Protein AF-A0A958D235-F1 (afdb_monomer_lite)

Foldseek 3Di:
DDDPDVDDDDLVRLVVLLLVLLVDDPPCNVVSCVVVVHDPVSSLQSNQCVVVVNSNVSDRDPDDRPPDNVVSVVSNVVVVVVVVVVVVVVVVVVVVVVVVVVVVVVVVVVVVVVVVVVVVVVVVVVVVVVVVVVPDD

Structure (mmCIF, N/CA/C/O backbone):
data_AF-A0A958D235-F1
#
_entry.id   AF-A0A958D235-F1
#
loop_
_atom_site.group_PDB
_atom_site.id
_atom_site.type_symbol
_atom_site.label_atom_id
_atom_site.label_alt_id
_atom_site.label_comp_id
_atom_site.label_asym_id
_atom_site.label_entity_id
_atom_site.label_seq_id
_atom_site.pdbx_PDB_ins_code
_atom_site.Cartn_x
_atom_site.Cartn_y
_atom_site.Cartn_z
_atom_site.occupancy
_atom_site.B_iso_or_equiv
_atom_site.auth_seq_id
_atom_site.auth_comp_id
_atom_site.auth_asym_id
_atom_site.auth_atom_id
_atom_site.pdbx_PDB_model_num
ATOM 1 N N . MET A 1 1 ? -7.785 22.695 -20.948 1.00 32.69 1 MET A N 1
ATOM 2 C CA . MET A 1 1 ? -6.591 21.843 -20.737 1.00 32.69 1 MET A CA 1
ATOM 3 C C . MET A 1 1 ? -6.428 20.947 -21.953 1.00 32.69 1 MET A C 1
ATOM 5 O O . MET A 1 1 ? -7.440 20.631 -22.562 1.00 32.69 1 MET A O 1
ATOM 9 N N . ILE A 1 2 ? -5.196 20.604 -22.337 1.00 39.84 2 ILE A N 1
ATOM 10 C CA . ILE A 1 2 ? -4.908 19.772 -23.518 1.00 39.84 2 ILE A CA 1
ATOM 11 C C . ILE A 1 2 ? -4.132 18.540 -23.048 1.00 39.84 2 ILE A C 1
ATOM 13 O O . ILE A 1 2 ? -2.978 18.654 -22.640 1.00 39.84 2 ILE A O 1
ATOM 17 N N . GLU A 1 3 ? -4.762 17.369 -23.095 1.00 44.09 3 GLU A N 1
ATOM 18 C CA . GLU A 1 3 ? -4.112 16.095 -22.776 1.00 44.09 3 GLU A CA 1
ATOM 19 C C . GLU A 1 3 ? -3.354 15.563 -23.997 1.00 44.09 3 GLU A C 1
ATOM 21 O O . GLU A 1 3 ? -3.929 14.915 -24.872 1.00 44.09 3 GLU A O 1
ATOM 26 N N . MET A 1 4 ? -2.045 15.817 -24.075 1.00 35.66 4 MET A N 1
ATOM 27 C CA . MET A 1 4 ? -1.238 15.447 -25.247 1.00 35.66 4 MET A CA 1
ATOM 28 C C . MET A 1 4 ? -0.565 14.068 -25.122 1.00 35.66 4 MET A C 1
ATOM 30 O O . MET A 1 4 ? 0.655 13.938 -25.089 1.00 35.66 4 MET A O 1
ATOM 34 N N . THR A 1 5 ? -1.422 13.053 -24.981 1.00 55.66 5 THR A N 1
ATOM 35 C CA . THR A 1 5 ? -1.422 11.704 -25.691 1.00 55.66 5 THR A CA 1
ATOM 36 C C . THR A 1 5 ? 0.106 11.259 -25.889 1.00 55.66 5 THR A C 1
ATOM 38 O O . THR A 1 5 ? 0.693 11.212 -26.970 1.00 55.66 5 THR A O 1
ATOM 41 N N . VAL A 1 6 ? 0.705 10.728 -24.815 1.00 51.31 6 VAL A N 1
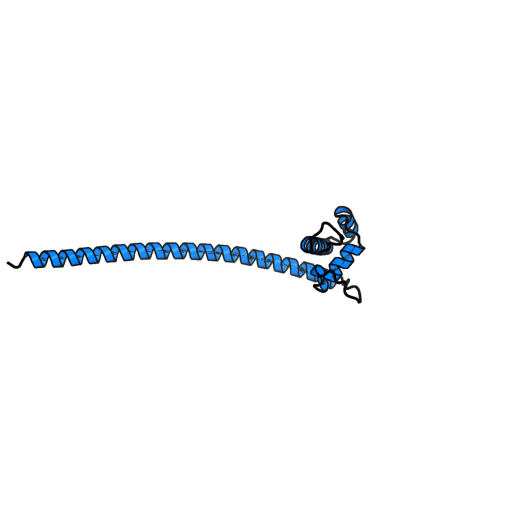ATOM 42 C CA . VAL A 1 6 ? 1.287 9.368 -24.872 1.00 51.31 6 VAL A CA 1
ATOM 43 C C . VAL A 1 6 ? 0.247 8.479 -24.192 1.00 51.31 6 VAL A C 1
ATOM 45 O O . VAL A 1 6 ? 0.323 8.207 -22.997 1.00 51.31 6 VAL A O 1
ATOM 48 N N . HIS A 1 7 ? -0.854 8.274 -24.915 1.00 56.50 7 HIS A N 1
ATOM 49 C CA . HIS A 1 7 ? -2.202 8.294 -24.341 1.00 56.50 7 HIS A CA 1
ATOM 50 C C . HIS A 1 7 ? -2.621 6.985 -23.647 1.00 56.50 7 HIS A C 1
ATOM 52 O O . HIS A 1 7 ? -1.928 5.972 -23.693 1.00 56.50 7 HIS A O 1
ATOM 58 N N . GLY A 1 8 ? -3.788 7.021 -23.000 1.00 66.81 8 GLY A N 1
ATOM 59 C CA . GLY A 1 8 ? -4.456 5.858 -22.412 1.00 66.81 8 GLY A CA 1
ATOM 60 C C . GLY A 1 8 ? -4.001 5.509 -20.996 1.00 66.81 8 GLY A C 1
ATOM 61 O O . GLY A 1 8 ? -4.851 5.284 -20.143 1.00 66.81 8 GLY A O 1
ATOM 62 N N . LEU A 1 9 ? -2.691 5.498 -20.723 1.00 78.69 9 LEU A N 1
ATOM 63 C CA . LEU A 1 9 ? -2.171 5.062 -19.420 1.00 78.69 9 LEU A CA 1
ATOM 64 C C . LEU A 1 9 ? -2.024 6.210 -18.411 1.00 78.69 9 LEU A C 1
ATOM 66 O O . LEU A 1 9 ? -1.312 7.188 -18.679 1.00 78.69 9 LEU A O 1
ATOM 70 N N . THR A 1 10 ? -2.632 6.050 -17.232 1.00 89.75 10 THR A N 1
ATOM 71 C CA . THR A 1 10 ? -2.493 6.947 -16.067 1.00 89.75 10 THR A CA 1
ATOM 72 C C . THR A 1 10 ? -1.072 6.924 -15.494 1.00 89.75 10 THR A C 1
ATOM 74 O O . THR A 1 10 ? -0.235 6.102 -15.883 1.00 89.75 10 THR A O 1
ATOM 77 N N . VAL A 1 11 ? -0.768 7.821 -14.553 1.00 88.50 11 VAL A N 1
ATOM 78 C CA . VAL A 1 11 ? 0.546 7.8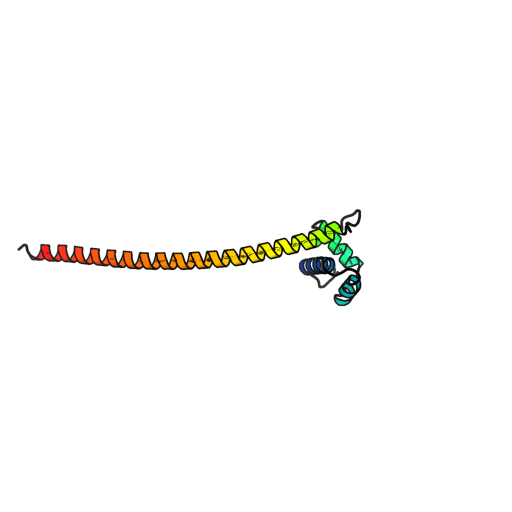40 -13.890 1.00 88.50 11 VAL A CA 1
ATOM 79 C C . VAL A 1 11 ? 0.754 6.568 -13.057 1.00 88.50 11 VAL A C 1
ATOM 81 O O . VAL A 1 11 ? 1.839 5.984 -13.070 1.00 88.50 11 VAL A O 1
ATOM 84 N N . GLU A 1 12 ? -0.311 6.060 -12.441 1.00 88.69 12 GLU A N 1
ATOM 85 C CA . GLU A 1 12 ? -0.358 4.825 -11.651 1.00 88.69 12 GLU A CA 1
ATOM 86 C C . GLU A 1 12 ? -0.050 3.611 -12.524 1.00 88.69 12 GLU A C 1
ATOM 88 O O . GLU A 1 12 ? 0.792 2.795 -12.159 1.00 88.69 12 GLU A O 1
ATOM 93 N N . GLN A 1 13 ? -0.649 3.530 -13.714 1.00 91.19 13 GLN A N 1
ATOM 94 C CA . GLN A 1 13 ? -0.392 2.445 -14.662 1.00 91.19 13 GLN A CA 1
ATOM 95 C C . GLN A 1 13 ? 1.044 2.496 -15.208 1.00 91.19 13 GLN A C 1
ATOM 97 O O . GLN A 1 13 ? 1.694 1.461 -15.346 1.00 91.19 13 GLN A O 1
ATOM 102 N N . ARG A 1 14 ? 1.605 3.690 -15.452 1.00 92.56 14 ARG A N 1
ATOM 103 C CA . ARG A 1 14 ? 3.030 3.843 -15.818 1.00 92.56 14 ARG A CA 1
ATOM 104 C C . ARG A 1 14 ? 3.951 3.408 -14.675 1.00 92.56 14 ARG A C 1
ATOM 106 O O . ARG A 1 14 ? 4.932 2.707 -14.918 1.00 92.56 14 ARG A O 1
ATOM 113 N N . ARG A 1 15 ? 3.630 3.794 -13.435 1.00 91.69 15 ARG A N 1
ATOM 114 C CA . ARG A 1 15 ? 4.344 3.407 -12.205 1.00 91.69 15 ARG A CA 1
ATOM 115 C C . ARG A 1 15 ? 4.331 1.891 -12.026 1.00 91.69 15 ARG A C 1
ATOM 117 O O . ARG A 1 15 ? 5.388 1.297 -11.825 1.00 91.69 15 ARG A O 1
ATOM 124 N N . GLU A 1 16 ? 3.166 1.268 -12.153 1.00 92.81 16 GLU A N 1
ATOM 125 C CA . GLU A 1 16 ? 2.996 -0.182 -12.094 1.00 92.81 16 GLU A CA 1
ATOM 126 C C . GLU A 1 16 ? 3.799 -0.890 -13.188 1.00 92.81 16 GLU A C 1
ATOM 128 O O . GLU A 1 16 ? 4.596 -1.777 -12.875 1.00 92.81 16 GLU A O 1
ATOM 133 N N . HIS A 1 17 ? 3.693 -0.445 -14.445 1.00 94.88 17 HIS A N 1
ATOM 134 C CA . HIS A 1 17 ? 4.451 -1.036 -15.545 1.00 94.88 17 HIS A CA 1
ATOM 135 C C . HIS A 1 17 ? 5.968 -0.914 -15.372 1.00 94.88 17 HIS A C 1
ATOM 137 O O . HIS A 1 17 ? 6.681 -1.843 -15.757 1.00 94.88 17 HIS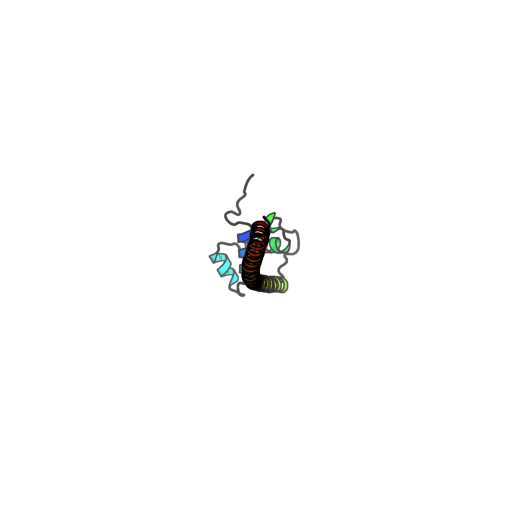 A O 1
ATOM 143 N N . VAL A 1 18 ? 6.475 0.182 -14.790 1.00 92.69 18 VAL A N 1
ATOM 144 C CA . VAL A 1 18 ? 7.895 0.315 -14.420 1.00 92.69 18 VAL A CA 1
ATOM 145 C C . VAL A 1 18 ? 8.270 -0.688 -13.336 1.00 92.69 18 VAL A C 1
ATOM 147 O O . VAL A 1 18 ? 9.261 -1.395 -13.500 1.00 92.69 18 VAL A O 1
ATOM 150 N N . LEU A 1 19 ? 7.502 -0.778 -12.249 1.00 91.44 19 LEU A N 1
ATOM 151 C CA . LEU A 1 19 ? 7.812 -1.678 -11.134 1.00 91.44 19 LEU A CA 1
ATOM 152 C C . LEU A 1 19 ? 7.779 -3.148 -11.578 1.00 91.44 19 LEU A C 1
ATOM 154 O O . LEU A 1 19 ? 8.741 -3.874 -11.340 1.00 91.44 19 LEU A O 1
ATOM 158 N N . ALA A 1 20 ? 6.752 -3.562 -12.324 1.00 92.44 20 ALA A N 1
ATOM 159 C CA . ALA A 1 20 ? 6.695 -4.887 -12.937 1.00 92.44 20 ALA A CA 1
ATOM 160 C C . ALA A 1 20 ? 7.881 -5.126 -13.892 1.00 92.44 20 ALA A C 1
ATOM 162 O O . ALA A 1 20 ? 8.548 -6.154 -13.794 1.00 92.44 20 ALA A O 1
ATOM 163 N N . TYR A 1 21 ? 8.238 -4.153 -14.741 1.00 93.00 21 TYR A N 1
ATOM 164 C CA . TYR A 1 21 ? 9.416 -4.244 -15.614 1.00 93.00 21 TYR A CA 1
ATOM 165 C C . TYR A 1 21 ? 10.738 -4.408 -14.846 1.00 93.00 21 TYR A C 1
ATOM 167 O O . TYR A 1 21 ? 11.651 -5.059 -15.359 1.00 93.00 21 TYR A O 1
ATOM 175 N N . LEU A 1 22 ? 10.875 -3.861 -13.631 1.00 90.19 22 LEU A N 1
ATOM 176 C CA . LEU A 1 22 ? 12.039 -4.118 -12.773 1.00 90.19 22 LEU A CA 1
ATOM 177 C C . LEU A 1 22 ? 12.073 -5.578 -12.299 1.00 90.19 22 LEU A C 1
ATOM 179 O O . LEU A 1 22 ? 13.137 -6.195 -12.360 1.00 90.19 22 LEU A O 1
ATOM 183 N N . GLU A 1 23 ? 10.919 -6.133 -11.925 1.00 90.06 23 GLU A N 1
ATOM 184 C CA . GLU A 1 23 ? 10.757 -7.505 -11.420 1.00 90.06 23 GLU A CA 1
ATOM 185 C C . GLU A 1 23 ? 10.887 -8.601 -12.495 1.00 90.06 23 GLU A C 1
ATOM 187 O O . GLU A 1 23 ? 11.269 -9.724 -12.166 1.00 90.06 23 GLU A O 1
ATOM 192 N N . VAL A 1 24 ? 10.644 -8.293 -13.777 1.00 91.38 24 VAL A N 1
ATOM 193 C CA . VAL A 1 24 ? 10.821 -9.252 -14.889 1.00 91.38 24 VAL A CA 1
ATOM 194 C C . VAL A 1 24 ? 12.264 -9.805 -14.929 1.00 91.38 24 VAL A C 1
ATOM 196 O O . VAL A 1 24 ? 13.214 -9.009 -14.891 1.00 91.38 24 VAL A O 1
ATOM 199 N N . PRO A 1 25 ? 12.462 -11.135 -15.072 1.00 89.06 25 PRO A N 1
ATOM 200 C CA . PRO A 1 25 ? 13.784 -11.759 -15.171 1.00 89.06 25 PRO A CA 1
ATOM 201 C C . PRO A 1 25 ? 14.677 -11.212 -16.293 1.00 89.06 25 PRO A C 1
ATOM 203 O O . PRO A 1 25 ? 14.214 -10.636 -17.283 1.00 89.06 25 PRO A O 1
ATOM 206 N N . TYR A 1 26 ? 15.987 -11.440 -16.168 1.00 83.81 26 TYR A N 1
ATOM 207 C CA . TYR A 1 26 ? 16.944 -11.143 -17.237 1.00 83.81 26 TYR A CA 1
ATOM 208 C C . TYR A 1 26 ? 16.580 -11.896 -18.535 1.00 83.81 26 TYR A C 1
ATOM 210 O O . TYR A 1 26 ? 15.970 -12.963 -18.498 1.00 83.81 26 TYR A O 1
ATOM 218 N N . GLY A 1 27 ? 16.874 -11.300 -19.694 1.00 89.50 27 GLY A N 1
ATOM 219 C CA . GLY A 1 27 ? 16.443 -11.788 -21.015 1.00 89.50 27 GLY A CA 1
ATOM 220 C C . GLY A 1 27 ? 14.952 -11.569 -21.331 1.00 89.50 27 GLY A C 1
ATOM 221 O O . GLY A 1 27 ? 14.617 -11.109 -22.418 1.00 89.50 27 GLY A O 1
ATOM 222 N N . SER A 1 28 ? 14.050 -11.787 -20.370 1.00 93.38 28 SER A N 1
ATOM 223 C CA . SER A 1 28 ? 12.587 -11.766 -20.587 1.00 93.38 28 SER A CA 1
ATOM 224 C C . SER A 1 28 ? 11.985 -10.368 -20.818 1.00 93.38 28 SER A C 1
ATOM 226 O O . SER A 1 28 ? 10.836 -10.237 -21.243 1.00 93.38 28 SER A O 1
ATOM 228 N N . LYS A 1 29 ? 12.753 -9.300 -20.563 1.00 93.12 29 LYS A N 1
ATOM 229 C CA . LYS A 1 29 ? 12.270 -7.906 -20.571 1.00 93.12 29 LYS A CA 1
ATOM 230 C C . LYS A 1 29 ? 11.756 -7.424 -21.934 1.00 93.12 29 LYS A C 1
ATOM 232 O O . LYS A 1 29 ? 10.820 -6.632 -21.960 1.00 93.12 29 LYS A O 1
ATOM 237 N N . ALA A 1 30 ? 12.293 -7.924 -23.049 1.00 93.19 30 ALA A N 1
ATOM 238 C CA . ALA A 1 30 ? 11.777 -7.597 -24.384 1.00 93.19 30 ALA A CA 1
ATOM 239 C C . ALA A 1 30 ? 10.376 -8.194 -24.636 1.00 93.19 30 ALA A C 1
ATOM 241 O O . ALA A 1 30 ? 9.515 -7.518 -25.196 1.00 93.19 30 ALA A O 1
ATOM 242 N N . GLY A 1 31 ? 10.127 -9.422 -24.163 1.00 95.31 31 GLY A N 1
ATOM 243 C CA . GLY A 1 31 ? 8.825 -10.085 -24.280 1.00 95.31 31 GLY A CA 1
ATOM 244 C C . GLY A 1 31 ? 7.732 -9.359 -23.497 1.00 95.31 31 GLY A C 1
ATOM 245 O O . GLY A 1 31 ? 6.682 -9.062 -24.056 1.00 95.31 31 GLY A O 1
ATOM 246 N N . TYR A 1 32 ? 8.015 -8.977 -22.246 1.00 95.81 32 TYR A N 1
ATOM 247 C CA . TYR A 1 32 ? 7.113 -8.147 -21.432 1.00 95.81 32 TYR A CA 1
ATOM 248 C C . TYR A 1 32 ? 6.748 -6.829 -22.136 1.00 95.81 32 TYR A C 1
ATOM 250 O O . TYR A 1 32 ? 5.576 -6.476 -22.236 1.00 95.81 32 TYR A O 1
ATOM 258 N N . LEU A 1 33 ? 7.746 -6.116 -22.671 1.00 94.25 33 LEU A N 1
ATOM 259 C CA . LEU A 1 33 ? 7.522 -4.852 -23.377 1.00 94.25 33 LEU A CA 1
ATOM 260 C C . LEU A 1 33 ? 6.637 -5.025 -24.619 1.00 94.25 33 LEU A C 1
ATOM 262 O O . LEU A 1 33 ? 5.706 -4.244 -24.812 1.00 94.25 33 LEU A O 1
ATOM 266 N N . SER A 1 34 ? 6.865 -6.077 -25.410 1.00 94.12 34 SER A N 1
ATOM 267 C CA . SER A 1 34 ? 6.021 -6.403 -26.565 1.00 94.12 34 SER A CA 1
ATOM 268 C C . SER A 1 34 ? 4.596 -6.800 -26.161 1.00 94.12 34 SER A C 1
ATOM 270 O O . SER A 1 34 ? 3.652 -6.401 -26.835 1.00 94.12 34 SER A O 1
ATOM 272 N 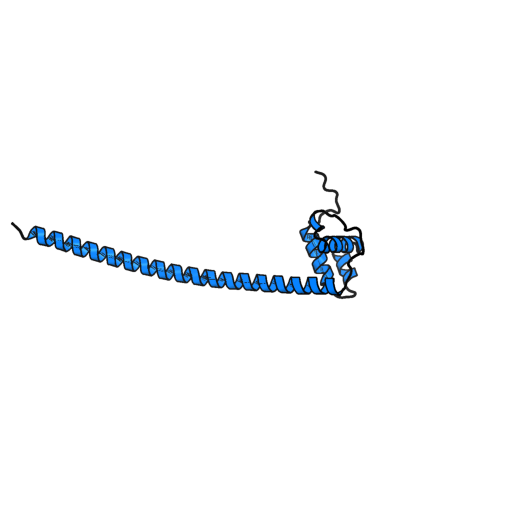N . ALA A 1 35 ? 4.425 -7.555 -25.071 1.00 93.88 35 ALA A N 1
ATOM 273 C CA . ALA A 1 35 ? 3.119 -8.030 -24.606 1.00 93.88 35 ALA A CA 1
ATOM 274 C C . ALA A 1 35 ? 2.214 -6.901 -24.082 1.00 93.88 35 ALA A C 1
ATOM 276 O O . ALA A 1 35 ? 0.996 -6.987 -24.202 1.00 93.88 35 ALA A O 1
ATOM 277 N N . HIS A 1 36 ? 2.803 -5.831 -23.539 1.00 92.19 36 HIS A N 1
ATOM 278 C CA . HIS A 1 36 ? 2.074 -4.651 -23.058 1.00 92.19 36 HIS A CA 1
ATOM 279 C C . HIS A 1 36 ? 2.092 -3.461 -24.037 1.00 92.19 36 HIS A C 1
ATOM 281 O O . HIS A 1 36 ? 1.576 -2.397 -23.707 1.00 92.19 36 HIS A O 1
ATOM 287 N N . GLY A 1 37 ? 2.685 -3.606 -25.229 1.00 92.75 37 GLY A N 1
ATOM 288 C CA . GLY A 1 37 ? 2.763 -2.532 -26.230 1.00 92.75 37 GLY A CA 1
ATOM 289 C C . GLY A 1 37 ? 3.654 -1.344 -25.834 1.00 92.75 37 GLY A C 1
ATOM 290 O O . GLY A 1 37 ? 3.476 -0.243 -26.351 1.00 92.75 37 GLY A O 1
ATOM 291 N N . ILE A 1 38 ? 4.605 -1.537 -24.912 1.00 93.50 38 ILE A N 1
ATOM 292 C CA . ILE A 1 38 ? 5.441 -0.465 -24.351 1.00 93.50 38 ILE A CA 1
ATOM 293 C C . ILE A 1 38 ? 6.799 -0.441 -25.056 1.00 93.50 38 ILE A C 1
ATOM 295 O O . ILE A 1 38 ? 7.580 -1.386 -24.973 1.00 93.50 38 ILE A O 1
ATOM 299 N N . GLY A 1 39 ? 7.147 0.676 -25.691 1.00 91.44 39 GLY A N 1
ATOM 300 C CA . GLY A 1 39 ? 8.462 0.861 -26.297 1.00 91.44 39 GLY A CA 1
ATOM 301 C C . GLY A 1 39 ? 9.590 0.931 -25.259 1.00 91.44 39 GLY A C 1
ATOM 302 O O . GLY A 1 39 ? 9.466 1.567 -24.210 1.00 91.44 39 GLY A O 1
ATOM 303 N N . ALA A 1 40 ? 10.754 0.361 -25.590 1.00 89.50 40 ALA A N 1
ATOM 304 C CA . ALA A 1 40 ? 11.941 0.372 -24.724 1.00 89.50 40 ALA A CA 1
ATOM 305 C C . ALA A 1 40 ? 12.421 1.790 -24.333 1.00 89.50 40 ALA A C 1
ATOM 307 O O . ALA A 1 40 ? 13.058 1.969 -23.294 1.00 89.50 40 ALA A O 1
ATOM 308 N N . TYR A 1 41 ? 12.088 2.813 -25.128 1.00 88.38 41 TYR A N 1
ATOM 309 C CA . TYR A 1 41 ? 12.309 4.216 -24.771 1.00 88.38 41 TYR A CA 1
ATOM 310 C C . TYR A 1 41 ? 11.302 4.730 -23.726 1.00 88.38 41 TYR A C 1
ATOM 312 O O . TYR A 1 41 ? 11.716 5.377 -22.767 1.00 88.38 41 TYR A O 1
ATOM 320 N N . GLN A 1 42 ? 10.009 4.398 -23.849 1.00 90.69 42 GLN A N 1
ATOM 321 C CA . GLN A 1 42 ? 8.971 4.810 -22.891 1.00 90.69 42 GLN A CA 1
ATOM 322 C C . GLN A 1 42 ? 9.259 4.261 -21.491 1.00 90.69 42 GLN A C 1
ATOM 324 O O . GLN A 1 42 ? 9.321 5.033 -20.539 1.00 90.69 42 GLN A O 1
ATOM 329 N N . ILE A 1 43 ? 9.544 2.959 -21.363 1.00 91.69 43 ILE A N 1
ATOM 330 C CA . ILE A 1 43 ? 9.833 2.358 -20.051 1.00 91.69 43 ILE A CA 1
ATOM 331 C C . ILE A 1 43 ? 11.114 2.926 -19.416 1.00 91.69 43 ILE A C 1
ATOM 333 O O . ILE A 1 43 ? 11.195 3.097 -18.199 1.00 91.69 43 ILE A O 1
ATOM 337 N N . ARG A 1 44 ? 12.115 3.273 -20.240 1.00 88.75 44 ARG A N 1
ATOM 338 C CA . ARG A 1 44 ? 13.359 3.912 -19.792 1.00 88.75 44 ARG A CA 1
ATOM 339 C C . ARG A 1 44 ? 13.096 5.329 -19.276 1.00 88.75 44 ARG A C 1
ATOM 341 O O . ARG A 1 44 ? 13.678 5.694 -18.256 1.00 88.75 44 ARG A O 1
ATOM 348 N N . GLN A 1 45 ? 12.222 6.084 -19.946 1.00 88.44 45 GLN A N 1
ATOM 349 C CA . GLN A 1 45 ? 11.783 7.415 -19.517 1.00 88.44 45 GLN A CA 1
ATOM 350 C C . GLN A 1 45 ? 10.981 7.358 -18.216 1.00 88.44 45 GLN A C 1
ATOM 352 O O . GLN A 1 45 ? 11.366 8.001 -17.242 1.00 88.44 45 GLN A O 1
ATOM 357 N N . TRP A 1 46 ? 9.935 6.528 -18.1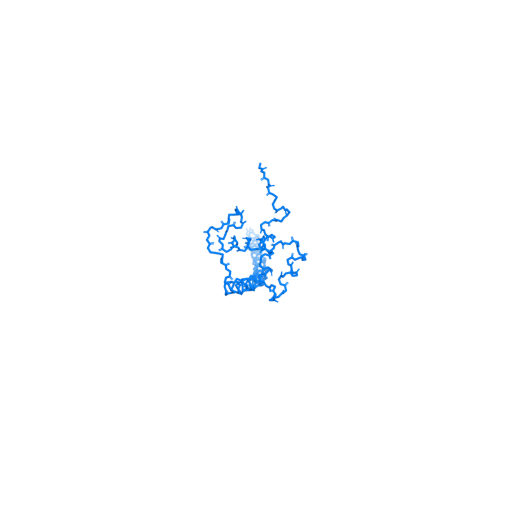53 1.00 91.19 46 TRP A N 1
ATOM 358 C CA . TRP A 1 46 ? 9.098 6.386 -16.957 1.00 91.19 46 TRP A CA 1
ATOM 359 C C . TRP A 1 46 ? 9.906 5.931 -15.739 1.00 91.19 46 TRP A C 1
ATOM 361 O O . TRP A 1 46 ? 9.703 6.436 -14.642 1.00 91.19 46 TRP A O 1
ATOM 371 N N . ARG A 1 47 ? 10.894 5.044 -15.907 1.00 89.31 47 ARG A N 1
ATOM 372 C CA . ARG A 1 47 ? 11.784 4.663 -14.800 1.00 89.31 47 ARG A CA 1
ATOM 373 C C . ARG A 1 47 ? 12.702 5.807 -14.349 1.00 89.31 47 ARG A C 1
ATOM 375 O O . ARG A 1 47 ? 12.902 5.970 -13.151 1.00 89.31 47 ARG A O 1
ATOM 382 N N . ALA A 1 48 ? 13.241 6.608 -15.273 1.00 86.94 48 ALA A N 1
ATOM 383 C CA . ALA A 1 48 ? 14.043 7.781 -14.912 1.00 86.94 48 ALA A CA 1
ATOM 384 C C . ALA A 1 48 ? 13.206 8.836 -14.163 1.00 86.94 48 ALA A C 1
ATOM 386 O O . ALA A 1 48 ? 13.664 9.390 -13.167 1.00 86.94 48 ALA A O 1
ATOM 387 N N . GLN A 1 49 ? 11.962 9.051 -14.599 1.00 87.94 49 GLN A N 1
ATOM 388 C CA . GLN A 1 49 ? 10.987 9.908 -13.923 1.00 87.94 49 GLN A CA 1
ATOM 389 C C . GLN A 1 49 ? 10.590 9.358 -12.542 1.00 87.94 49 GLN A C 1
ATOM 391 O O . GLN A 1 49 ? 10.530 10.115 -11.578 1.00 87.94 49 GLN A O 1
ATOM 396 N N . LEU A 1 50 ? 10.381 8.041 -12.407 1.00 88.06 50 LEU A N 1
ATOM 397 C CA . LEU A 1 50 ? 10.072 7.395 -11.125 1.00 88.06 50 LEU A CA 1
ATOM 398 C C . LEU A 1 50 ? 11.196 7.608 -10.099 1.00 88.06 50 LEU A C 1
ATOM 400 O O . LEU A 1 50 ? 10.915 7.971 -8.962 1.00 88.06 50 LEU A O 1
ATOM 404 N N . TYR A 1 51 ? 12.459 7.434 -10.500 1.00 85.25 51 TYR A N 1
ATOM 405 C CA . TYR A 1 51 ? 13.616 7.621 -9.611 1.00 85.25 51 TYR A CA 1
ATOM 406 C C . TYR A 1 51 ? 13.877 9.087 -9.232 1.00 85.25 51 TYR A C 1
ATOM 408 O O . TYR A 1 51 ? 14.541 9.337 -8.230 1.00 85.25 51 TYR A O 1
ATOM 416 N N . ALA A 1 52 ? 13.348 10.048 -9.994 1.00 84.94 52 ALA A N 1
ATOM 417 C CA . ALA A 1 52 ? 13.413 11.475 -9.680 1.00 84.94 52 ALA A CA 1
ATOM 418 C C . ALA A 1 52 ? 12.134 12.028 -9.017 1.00 84.94 52 ALA A C 1
ATOM 420 O O . ALA A 1 52 ? 12.070 13.218 -8.724 1.00 84.94 52 ALA A O 1
ATOM 421 N N . GLY A 1 53 ? 11.099 11.201 -8.816 1.00 85.25 53 GLY A N 1
ATOM 422 C CA . GLY A 1 53 ? 9.786 11.645 -8.329 1.00 85.25 53 GLY A CA 1
ATOM 423 C C . GLY A 1 53 ? 8.968 12.470 -9.337 1.00 85.25 53 GLY A C 1
ATOM 424 O O . GLY A 1 53 ? 7.916 12.995 -8.989 1.00 85.25 53 GLY A O 1
ATOM 425 N N . THR A 1 54 ? 9.405 12.579 -10.595 1.00 87.69 54 THR A N 1
ATOM 426 C CA . THR A 1 54 ? 8.817 13.448 -11.632 1.00 87.69 54 THR A CA 1
ATOM 427 C C . THR A 1 54 ? 7.831 12.736 -12.566 1.00 87.69 54 THR A C 1
ATOM 429 O O . THR A 1 54 ? 7.508 13.242 -13.642 1.00 87.69 54 THR A O 1
ATOM 432 N N . LEU A 1 55 ? 7.337 11.555 -12.180 1.00 86.88 55 LEU A N 1
ATOM 433 C CA . LEU A 1 55 ? 6.402 10.769 -12.997 1.00 86.88 55 LEU A CA 1
ATOM 434 C C . LEU A 1 55 ? 5.055 11.488 -13.207 1.00 86.88 55 LEU A C 1
ATOM 436 O O . LEU A 1 55 ? 4.518 11.437 -14.311 1.00 86.88 55 LEU A O 1
ATOM 440 N N . GLU A 1 56 ? 4.578 12.216 -12.190 1.00 85.50 56 GLU A N 1
ATOM 441 C CA . GLU A 1 56 ? 3.360 13.045 -12.244 1.00 85.50 56 GLU A CA 1
ATOM 442 C C . GLU A 1 56 ? 3.477 14.192 -13.255 1.00 85.50 56 GLU A C 1
ATOM 444 O O . GLU A 1 56 ? 2.575 14.452 -14.046 1.00 85.50 56 GLU A O 1
ATOM 449 N N . THR A 1 57 ? 4.619 14.884 -13.246 1.00 83.69 57 THR A N 1
ATOM 450 C CA . THR A 1 57 ? 4.851 16.080 -14.067 1.00 83.69 57 THR A CA 1
ATOM 451 C C . THR A 1 57 ? 5.360 15.751 -15.470 1.00 83.69 57 THR A C 1
ATOM 453 O O . THR A 1 57 ? 5.507 16.646 -16.300 1.00 83.69 57 THR A O 1
ATOM 456 N N . GLY A 1 58 ? 5.689 14.483 -15.740 1.00 80.38 58 GLY A N 1
ATOM 457 C CA . GLY A 1 58 ? 6.320 14.040 -16.983 1.00 80.38 58 GLY A CA 1
ATOM 458 C C . GLY A 1 58 ? 7.729 14.609 -17.216 1.00 80.38 58 GLY A C 1
ATOM 459 O O . GLY A 1 58 ? 8.308 14.388 -18.283 1.00 80.38 58 GLY A O 1
ATOM 460 N N . LEU A 1 59 ? 8.314 15.327 -16.252 1.00 83.12 59 LEU A N 1
ATOM 461 C CA . LEU A 1 59 ? 9.597 16.004 -16.431 1.00 83.12 59 LEU A CA 1
ATOM 462 C C . LEU A 1 59 ? 10.749 14.996 -16.424 1.00 83.12 59 LEU A C 1
ATOM 464 O O . LEU A 1 59 ? 11.060 14.383 -15.406 1.00 83.12 59 LEU A O 1
ATOM 468 N N . VAL A 1 60 ? 11.410 14.835 -17.567 1.00 80.06 60 VAL A N 1
ATOM 469 C CA . VAL A 1 60 ? 12.598 13.981 -17.697 1.00 80.06 60 VAL A CA 1
ATOM 470 C C . VAL A 1 60 ? 13.822 14.706 -17.118 1.00 80.06 60 VAL A C 1
ATOM 472 O O . VAL A 1 60 ? 14.156 15.791 -17.606 1.00 80.06 60 VAL A O 1
ATOM 475 N N . PRO A 1 61 ? 14.535 14.133 -16.128 1.00 77.44 61 PRO A N 1
ATOM 476 C CA . PRO A 1 61 ? 15.767 14.722 -15.611 1.00 77.44 61 PRO A CA 1
ATOM 477 C C . PRO A 1 61 ? 16.849 14.828 -16.695 1.00 77.44 61 PRO A C 1
ATOM 479 O O . PRO A 1 61 ? 17.142 13.858 -17.395 1.00 77.44 61 PRO A O 1
ATOM 482 N N . ARG A 1 62 ? 17.492 15.996 -16.813 1.00 74.31 62 ARG A N 1
ATOM 483 C CA . ARG A 1 62 ? 18.670 16.174 -17.677 1.00 74.31 62 ARG A CA 1
ATOM 484 C C . ARG A 1 62 ? 19.914 15.680 -16.937 1.00 74.31 62 ARG A C 1
ATOM 486 O O . ARG A 1 62 ? 20.386 16.356 -16.029 1.00 74.31 62 ARG A O 1
ATOM 493 N N . GLY A 1 63 ? 20.451 14.523 -17.317 1.00 66.00 63 GLY A N 1
ATOM 494 C CA . GLY A 1 63 ? 21.654 13.973 -16.691 1.00 66.00 63 GLY A CA 1
ATOM 495 C C . GLY A 1 63 ? 21.969 12.541 -17.116 1.00 66.00 63 GLY A C 1
ATOM 496 O O . GLY A 1 63 ? 21.424 12.029 -18.095 1.00 66.00 63 GLY A O 1
ATOM 497 N N . VAL A 1 64 ? 22.860 11.889 -16.365 1.00 55.56 64 VAL A N 1
ATOM 498 C CA . VAL A 1 64 ? 23.180 10.468 -16.555 1.00 55.56 64 VAL A CA 1
ATOM 499 C C . VAL A 1 64 ? 21.935 9.627 -16.280 1.00 55.56 64 VAL A C 1
ATOM 501 O O . VAL A 1 64 ? 21.309 9.735 -15.228 1.00 55.56 64 VAL A O 1
ATOM 504 N N . TRP A 1 65 ? 21.591 8.752 -17.224 1.00 60.97 65 TRP A N 1
ATOM 505 C CA . TRP A 1 65 ? 20.497 7.799 -17.065 1.00 60.97 65 TRP A CA 1
ATOM 506 C C . TRP A 1 65 ? 20.795 6.834 -15.916 1.00 60.97 65 TRP A C 1
ATOM 508 O O . TRP A 1 65 ? 21.573 5.897 -16.101 1.00 60.97 65 TRP A O 1
ATOM 518 N N . MET A 1 66 ? 20.153 7.021 -14.759 1.00 58.78 66 MET A N 1
ATOM 519 C CA . MET A 1 66 ? 20.310 6.101 -13.635 1.00 58.78 66 MET A CA 1
ATOM 520 C C . MET A 1 66 ? 19.758 4.720 -14.014 1.00 58.78 66 MET A C 1
ATOM 522 O O . MET A 1 66 ? 18.553 4.490 -14.116 1.00 58.78 66 MET A O 1
ATOM 526 N N . ASN A 1 67 ? 20.689 3.817 -14.309 1.00 61.22 67 ASN A N 1
ATOM 527 C CA . ASN A 1 67 ? 20.445 2.486 -14.858 1.00 61.22 67 ASN A CA 1
ATOM 528 C C . ASN A 1 67 ? 21.118 1.397 -14.002 1.00 61.22 67 ASN A C 1
ATOM 530 O O . ASN A 1 67 ? 21.265 0.265 -14.453 1.00 61.22 67 ASN A O 1
ATOM 534 N N . ASP A 1 68 ? 21.533 1.754 -12.783 1.00 69.88 68 ASP A N 1
ATOM 535 C CA . ASP A 1 68 ? 22.231 0.876 -11.847 1.00 69.88 68 ASP A CA 1
ATOM 536 C C . ASP A 1 68 ? 21.363 -0.337 -11.480 1.00 69.88 68 ASP A C 1
ATOM 538 O O . ASP A 1 68 ? 20.214 -0.216 -11.043 1.00 69.88 68 ASP A O 1
ATOM 542 N N . PHE A 1 69 ? 21.931 -1.525 -11.676 1.00 67.19 69 PHE A N 1
ATOM 543 C CA . PHE A 1 69 ? 21.313 -2.800 -11.347 1.00 67.19 69 PHE A CA 1
ATOM 544 C C . PHE A 1 69 ? 21.026 -2.939 -9.845 1.00 67.19 69 PHE A C 1
ATOM 546 O O . PHE A 1 69 ? 20.000 -3.511 -9.476 1.00 67.19 69 PHE A O 1
ATOM 553 N N . ASN A 1 70 ? 21.872 -2.367 -8.988 1.00 76.19 70 ASN A N 1
ATOM 554 C CA . ASN A 1 70 ? 21.699 -2.395 -7.538 1.00 76.19 70 ASN A CA 1
ATOM 555 C C . ASN A 1 70 ? 20.490 -1.555 -7.116 1.00 76.19 70 ASN A C 1
ATOM 557 O O . ASN A 1 70 ? 19.629 -2.055 -6.401 1.00 76.19 70 ASN A O 1
ATOM 561 N N . VAL A 1 71 ? 20.350 -0.335 -7.651 1.00 78.44 71 VAL A N 1
ATOM 562 C CA . VAL A 1 71 ? 19.166 0.517 -7.425 1.00 78.44 71 VAL A CA 1
ATOM 563 C C . VAL A 1 71 ? 17.889 -0.173 -7.919 1.00 78.44 71 VAL A C 1
ATOM 565 O O . VAL A 1 71 ? 16.903 -0.227 -7.188 1.00 78.44 71 VAL A O 1
ATOM 568 N N . ASN A 1 72 ? 17.912 -0.783 -9.113 1.00 79.25 72 ASN A N 1
ATOM 569 C CA . ASN A 1 72 ? 16.776 -1.566 -9.622 1.00 79.25 72 ASN A CA 1
ATOM 570 C C . ASN A 1 72 ? 16.385 -2.711 -8.653 1.00 79.25 72 ASN A C 1
ATOM 572 O O . ASN A 1 72 ? 15.200 -2.930 -8.404 1.00 79.25 72 ASN A O 1
ATOM 576 N N . ARG A 1 73 ? 17.371 -3.437 -8.101 1.00 81.75 73 ARG A N 1
ATOM 577 C CA . ARG A 1 73 ? 17.168 -4.549 -7.154 1.00 81.75 73 ARG A CA 1
ATOM 578 C C . ARG A 1 73 ? 16.633 -4.069 -5.803 1.00 81.75 73 ARG A C 1
ATOM 580 O O . ARG A 1 73 ? 15.728 -4.695 -5.256 1.00 81.75 73 ARG A O 1
ATOM 587 N N . GLU A 1 74 ? 17.160 -2.964 -5.289 1.00 85.00 74 GLU A N 1
ATOM 588 C CA . GLU A 1 74 ? 16.748 -2.387 -4.009 1.00 85.00 74 GLU A CA 1
ATOM 589 C C . GLU A 1 74 ? 15.326 -1.828 -4.053 1.00 85.00 74 GLU A C 1
ATOM 591 O O . GLU A 1 74 ? 14.559 -2.070 -3.125 1.00 85.00 74 GLU A O 1
ATOM 596 N N . VAL A 1 75 ? 14.912 -1.195 -5.155 1.00 85.31 75 VAL A N 1
ATOM 597 C CA . VAL A 1 75 ? 13.513 -0.767 -5.351 1.00 85.31 75 VAL A CA 1
ATOM 598 C C . VAL A 1 75 ? 12.550 -1.959 -5.275 1.00 85.31 75 VAL A C 1
ATOM 600 O O . VAL A 1 75 ? 11.523 -1.877 -4.600 1.00 85.31 75 VAL A O 1
ATOM 603 N N . VAL A 1 76 ? 12.898 -3.099 -5.882 1.00 84.00 76 VAL A N 1
ATOM 604 C CA . VAL A 1 76 ? 12.103 -4.340 -5.781 1.00 84.00 76 VAL A CA 1
ATOM 605 C C . VAL A 1 76 ? 12.115 -4.914 -4.358 1.00 84.00 76 VAL A C 1
ATOM 607 O O . VAL A 1 76 ? 11.068 -5.339 -3.863 1.00 84.00 76 VAL A O 1
ATOM 610 N N . ARG A 1 77 ? 13.269 -4.912 -3.674 1.00 88.94 77 ARG A N 1
ATOM 611 C CA . ARG A 1 77 ? 13.398 -5.385 -2.283 1.00 88.94 77 ARG A CA 1
ATOM 612 C C . ARG A 1 77 ? 12.524 -4.563 -1.334 1.00 88.94 77 ARG A C 1
ATOM 614 O O . ARG A 1 77 ? 11.750 -5.134 -0.568 1.00 88.94 77 ARG A O 1
ATOM 621 N N . LEU A 1 78 ? 12.616 -3.237 -1.419 1.00 88.75 78 LEU A N 1
ATOM 622 C CA . LEU A 1 78 ? 11.866 -2.300 -0.587 1.00 88.75 78 LEU A CA 1
ATOM 623 C C . LEU A 1 78 ? 10.361 -2.367 -0.873 1.00 88.75 78 LEU A C 1
ATOM 625 O O . LEU A 1 78 ? 9.585 -2.417 0.077 1.00 88.75 78 LEU A O 1
ATOM 629 N N . ARG A 1 79 ? 9.932 -2.480 -2.142 1.00 86.06 79 ARG A N 1
ATOM 630 C CA . ARG A 1 79 ? 8.510 -2.676 -2.497 1.00 86.06 79 ARG A CA 1
ATOM 631 C C . ARG A 1 79 ? 7.912 -3.888 -1.778 1.00 86.06 79 ARG A C 1
ATOM 633 O O . ARG A 1 79 ? 6.843 -3.777 -1.184 1.00 86.06 79 ARG A O 1
ATOM 640 N N . LYS A 1 80 ? 8.617 -5.025 -1.787 1.00 87.88 80 LYS A N 1
ATOM 641 C CA . LYS A 1 80 ? 8.162 -6.267 -1.132 1.00 87.88 80 LYS A CA 1
ATOM 642 C C . LYS A 1 80 ? 8.129 -6.145 0.391 1.00 87.88 80 LYS A C 1
ATOM 644 O O . LYS A 1 80 ? 7.215 -6.674 1.014 1.00 87.88 80 LYS A O 1
ATOM 649 N N . GLN A 1 81 ? 9.068 -5.408 0.985 1.00 91.69 81 GLN A N 1
ATOM 650 C CA . GLN A 1 81 ? 9.060 -5.117 2.423 1.00 91.69 81 GLN A CA 1
ATOM 651 C C . GLN A 1 81 ? 7.896 -4.200 2.823 1.00 91.69 81 GLN A C 1
ATOM 653 O O . GLN A 1 81 ? 7.201 -4.506 3.785 1.00 91.69 81 GLN A O 1
ATOM 658 N N . VAL A 1 82 ? 7.625 -3.134 2.061 1.00 92.38 82 VAL A N 1
ATOM 659 C CA . VAL A 1 82 ? 6.476 -2.240 2.298 1.00 92.38 82 VAL A CA 1
ATOM 660 C C . VAL A 1 82 ? 5.154 -2.998 2.173 1.00 92.38 82 VAL A C 1
ATOM 662 O O . VAL A 1 82 ? 4.319 -2.891 3.064 1.00 92.38 82 VAL A O 1
ATOM 665 N N . GLN A 1 83 ? 4.985 -3.823 1.135 1.00 90.31 83 GLN A N 1
ATOM 666 C CA . GLN A 1 83 ? 3.774 -4.631 0.954 1.00 90.31 83 GLN A CA 1
ATOM 667 C C . GLN A 1 83 ? 3.571 -5.642 2.099 1.00 90.31 83 GLN A C 1
ATOM 669 O O . GLN A 1 83 ? 2.455 -5.792 2.595 1.00 90.31 83 GLN A O 1
ATOM 674 N N . ALA A 1 84 ? 4.642 -6.301 2.556 1.00 92.69 84 ALA A N 1
ATOM 675 C CA . ALA A 1 84 ? 4.582 -7.212 3.698 1.00 92.69 84 ALA A CA 1
ATOM 676 C C . ALA A 1 84 ? 4.188 -6.478 4.993 1.00 92.69 84 ALA A C 1
ATOM 678 O O . ALA A 1 84 ? 3.266 -6.913 5.682 1.00 92.69 84 ALA A O 1
ATOM 679 N N . LEU A 1 85 ? 4.818 -5.334 5.285 1.00 94.38 85 LEU A N 1
ATOM 680 C CA . LEU A 1 85 ? 4.496 -4.502 6.451 1.00 94.38 85 LEU A CA 1
ATOM 681 C C . LEU A 1 85 ? 3.052 -3.986 6.411 1.00 94.38 85 LEU A C 1
ATOM 683 O O . LEU A 1 85 ? 2.356 -4.071 7.416 1.00 94.38 85 LEU A O 1
ATOM 687 N N . GLN A 1 86 ? 2.570 -3.530 5.252 1.00 93.88 86 GLN A N 1
ATOM 688 C CA . GLN A 1 86 ? 1.172 -3.127 5.068 1.00 93.88 86 GLN A CA 1
ATOM 689 C C . GLN A 1 86 ? 0.208 -4.283 5.366 1.00 93.88 86 GLN A C 1
ATOM 691 O O . GLN A 1 86 ? -0.748 -4.089 6.111 1.00 93.88 86 GLN A O 1
ATOM 696 N N . SER A 1 87 ? 0.487 -5.491 4.860 1.00 92.75 87 SER A N 1
ATOM 697 C CA . SER A 1 87 ? -0.351 -6.668 5.135 1.00 92.75 87 SER A CA 1
ATOM 698 C C . SER A 1 87 ? -0.348 -7.081 6.615 1.00 92.75 87 SER A C 1
ATOM 700 O O . SER A 1 87 ? -1.392 -7.458 7.148 1.00 92.75 87 SER A O 1
ATOM 702 N N . ALA A 1 88 ? 0.794 -6.940 7.299 1.00 94.00 88 ALA A N 1
ATOM 703 C CA . ALA A 1 88 ? 0.908 -7.185 8.733 1.00 94.00 88 ALA A CA 1
ATOM 704 C C . ALA A 1 88 ? 0.106 -6.153 9.543 1.00 94.00 88 ALA A C 1
ATOM 706 O O . ALA A 1 88 ? -0.686 -6.545 10.394 1.00 94.00 88 ALA A O 1
ATOM 707 N N . MET A 1 89 ? 0.225 -4.860 9.220 1.00 94.69 89 MET A N 1
ATOM 708 C CA . MET A 1 89 ? -0.547 -3.795 9.873 1.00 94.69 89 MET A CA 1
ATOM 709 C C . MET A 1 89 ? -2.058 -3.968 9.685 1.00 94.69 89 MET A C 1
ATOM 711 O O . MET A 1 89 ? -2.805 -3.789 10.641 1.00 94.69 89 MET A O 1
ATOM 715 N N . THR A 1 90 ? -2.535 -4.355 8.494 1.00 94.94 90 THR A N 1
ATOM 716 C CA . THR A 1 90 ? -3.976 -4.606 8.290 1.00 94.94 90 THR A CA 1
ATOM 717 C C . THR A 1 90 ? -4.484 -5.820 9.068 1.00 94.94 90 THR A C 1
ATOM 719 O O . THR A 1 90 ? -5.619 -5.806 9.535 1.00 94.94 90 THR A O 1
ATOM 722 N N . ALA A 1 91 ? -3.654 -6.855 9.240 1.00 93.88 91 ALA A N 1
ATOM 723 C CA . ALA A 1 91 ? -4.004 -8.011 10.061 1.00 93.88 91 ALA A CA 1
ATOM 724 C C . ALA A 1 91 ? -4.012 -7.663 11.560 1.00 93.88 91 ALA A C 1
ATOM 726 O O . ALA A 1 91 ? -4.934 -8.052 12.271 1.00 93.88 91 ALA A O 1
ATOM 727 N N . GLU A 1 92 ? -3.027 -6.894 12.032 1.00 94.56 92 GLU A N 1
ATOM 728 C CA . GLU A 1 92 ? -2.954 -6.437 13.424 1.00 94.56 92 GLU A CA 1
ATOM 729 C C . GLU A 1 92 ? -4.132 -5.515 13.775 1.00 94.56 92 GLU A C 1
ATOM 731 O O . GLU A 1 92 ? -4.804 -5.728 14.782 1.00 94.56 92 GLU A O 1
ATOM 736 N N . GLN A 1 93 ? -4.450 -4.553 12.902 1.00 94.75 93 GLN A N 1
ATOM 737 C CA . GLN A 1 93 ? -5.594 -3.651 13.058 1.00 94.75 93 GLN A CA 1
ATOM 738 C C . GLN A 1 93 ? -6.917 -4.423 13.182 1.00 94.75 93 GLN A C 1
ATOM 740 O O . GLN A 1 93 ? -7.701 -4.144 14.086 1.00 94.75 93 GLN A O 1
ATOM 745 N N . ALA A 1 94 ? -7.141 -5.439 12.341 1.00 94.62 94 ALA A N 1
ATOM 746 C CA . ALA A 1 94 ? -8.342 -6.272 12.412 1.00 94.62 94 ALA A CA 1
ATOM 747 C C . ALA A 1 94 ? -8.446 -7.073 13.728 1.00 94.62 94 ALA A C 1
ATOM 749 O O . ALA A 1 94 ? -9.549 -7.289 14.231 1.00 94.62 94 ALA A O 1
ATOM 750 N N . VAL A 1 95 ? -7.316 -7.492 14.312 1.00 95.50 95 VAL A N 1
ATOM 751 C CA . VAL A 1 95 ? -7.280 -8.156 15.629 1.00 95.50 95 VAL A CA 1
ATOM 752 C C . VAL A 1 95 ? -7.566 -7.161 16.760 1.00 95.50 95 VAL A C 1
ATOM 754 O O . VAL A 1 95 ? -8.362 -7.471 17.648 1.00 95.50 95 VAL A O 1
ATOM 757 N N . HIS A 1 96 ? -6.989 -5.955 16.717 1.00 93.69 96 HIS A N 1
ATOM 758 C CA . HIS A 1 96 ? -7.283 -4.895 17.693 1.00 93.69 96 HIS A CA 1
ATOM 759 C C . HIS A 1 96 ? -8.754 -4.465 17.647 1.00 93.69 96 HIS A C 1
ATOM 761 O O . HIS A 1 96 ? -9.380 -4.333 18.695 1.00 93.69 96 HIS A O 1
ATOM 767 N N . GLU A 1 97 ? -9.342 -4.310 16.459 1.00 95.50 97 GLU A N 1
ATOM 768 C CA . GLU A 1 97 ? -10.764 -3.971 16.295 1.00 95.50 97 GLU A CA 1
ATOM 769 C C . GLU A 1 97 ? -11.691 -5.054 16.869 1.00 95.50 97 GLU A C 1
ATOM 771 O O . GLU A 1 97 ? -12.652 -4.729 17.569 1.00 95.50 97 GLU A O 1
ATOM 776 N N . GLN A 1 98 ? -11.376 -6.339 16.668 1.00 95.38 98 GLN A N 1
ATOM 777 C CA . GLN A 1 98 ? -12.112 -7.446 17.296 1.00 95.38 98 GLN A CA 1
ATOM 778 C C . GLN A 1 98 ? -11.978 -7.441 18.827 1.00 95.38 98 GLN A C 1
ATOM 780 O O . GLN A 1 98 ? -12.968 -7.646 19.532 1.00 95.38 98 GLN A O 1
ATOM 785 N N . ALA A 1 99 ? -10.781 -7.168 19.356 1.00 95.81 99 ALA A N 1
ATOM 786 C CA . ALA A 1 99 ? -10.547 -7.075 20.796 1.00 95.81 99 ALA A CA 1
ATOM 787 C C . ALA A 1 99 ? -11.299 -5.890 21.433 1.00 95.81 99 ALA A C 1
ATOM 789 O O . ALA A 1 99 ? -11.895 -6.043 22.502 1.00 95.81 99 ALA A O 1
ATOM 790 N N . LEU A 1 100 ? -11.329 -4.732 20.765 1.00 96.88 100 LEU A N 1
ATOM 791 C CA . LEU A 1 100 ? -12.096 -3.560 21.194 1.00 96.88 100 LEU A CA 1
ATOM 792 C C . LEU A 1 100 ? -13.606 -3.823 21.154 1.00 96.88 100 LEU A C 1
ATOM 794 O O . LEU A 1 100 ? -14.296 -3.503 22.120 1.00 96.88 100 LEU A O 1
ATOM 798 N N . ALA A 1 101 ? -14.120 -4.462 20.098 1.00 96.62 101 ALA A N 1
ATOM 799 C CA . ALA A 1 101 ? -15.534 -4.828 19.999 1.00 96.62 101 ALA A CA 1
ATOM 800 C C . ALA A 1 101 ? -15.966 -5.794 21.120 1.00 96.62 101 ALA A C 1
ATOM 802 O O . ALA A 1 101 ? -17.011 -5.592 21.741 1.00 96.62 101 ALA A O 1
ATOM 803 N N . ALA A 1 102 ? -15.140 -6.798 21.437 1.00 96.00 102 ALA A N 1
ATOM 804 C CA . ALA A 1 102 ? -15.385 -7.702 22.560 1.00 96.00 102 ALA A CA 1
ATOM 805 C C . ALA A 1 102 ? -15.390 -6.959 23.909 1.00 96.00 102 ALA A C 1
ATOM 807 O O . ALA A 1 102 ? -16.290 -7.162 24.725 1.00 96.00 102 ALA A O 1
ATOM 808 N N . LYS A 1 103 ? -14.432 -6.048 24.132 1.00 96.06 103 LYS A N 1
ATOM 809 C CA . LYS A 1 103 ? -14.359 -5.257 25.371 1.00 96.06 103 LYS A CA 1
ATOM 810 C C . LYS A 1 103 ? -15.497 -4.250 25.513 1.00 96.06 103 LYS A C 1
ATOM 812 O O . LYS A 1 103 ? -15.968 -4.054 26.630 1.00 96.06 103 LYS A O 1
ATOM 817 N N . GLN A 1 104 ? -15.991 -3.671 24.421 1.00 96.12 104 GLN A N 1
ATOM 818 C CA . GLN A 1 104 ? -17.185 -2.828 24.466 1.00 96.12 104 GLN A CA 1
ATOM 819 C C . GLN A 1 104 ? -18.420 -3.643 24.878 1.00 96.12 104 GLN A C 1
ATOM 821 O O . GLN A 1 104 ? -19.134 -3.234 25.787 1.00 96.12 104 GLN A O 1
ATOM 826 N N . ALA A 1 105 ? -18.615 -4.838 24.308 1.00 95.81 105 ALA A N 1
ATOM 827 C CA . ALA A 1 105 ? -19.729 -5.715 24.677 1.00 95.81 105 ALA A CA 1
ATOM 828 C C . ALA A 1 105 ? -19.686 -6.167 26.155 1.00 95.81 105 ALA A C 1
ATOM 830 O O . ALA A 1 105 ? -20.730 -6.243 26.805 1.00 95.81 105 ALA A O 1
ATOM 831 N N . GLU A 1 106 ? -18.494 -6.421 26.712 1.00 96.19 106 GLU A N 1
ATOM 832 C CA . GLU A 1 106 ? -18.313 -6.672 28.154 1.00 96.19 106 GLU A CA 1
ATOM 833 C C . GLU A 1 106 ? -18.741 -5.466 29.012 1.00 96.19 106 GLU A C 1
ATOM 835 O O . GLU A 1 106 ? -19.452 -5.634 30.008 1.00 96.19 106 GLU A O 1
ATOM 840 N N . LEU A 1 107 ? -18.336 -4.250 28.625 1.00 96.62 107 LEU A N 1
ATOM 841 C CA . LEU A 1 107 ? -18.673 -3.013 29.338 1.00 96.62 107 LEU A CA 1
ATOM 842 C C . LEU A 1 107 ? -20.168 -2.681 29.254 1.00 96.62 107 LEU A C 1
ATOM 844 O O . LEU A 1 107 ? -20.764 -2.317 30.269 1.00 96.62 107 LEU A O 1
ATOM 848 N N . ASP A 1 108 ? -20.790 -2.857 28.088 1.00 96.56 108 ASP A N 1
ATOM 849 C CA . ASP A 1 108 ? -22.222 -2.623 27.882 1.00 96.56 108 ASP A CA 1
ATOM 850 C C . ASP A 1 108 ? -23.067 -3.584 28.737 1.00 96.56 108 ASP A C 1
ATOM 852 O O . ASP A 1 108 ? -24.024 -3.167 29.400 1.00 96.56 108 ASP A O 1
ATOM 856 N N . ALA A 1 109 ? -22.673 -4.862 28.806 1.00 95.12 109 ALA A N 1
ATOM 857 C CA . ALA A 1 109 ? -23.314 -5.859 29.662 1.00 95.12 109 ALA A CA 1
ATOM 858 C C . ALA A 1 109 ? -23.164 -5.525 31.160 1.00 95.12 109 ALA A C 1
ATOM 860 O O . ALA A 1 109 ? -24.146 -5.571 31.908 1.00 95.12 109 ALA A O 1
ATOM 861 N N . ALA A 1 110 ? -21.967 -5.129 31.606 1.00 95.38 110 ALA A N 1
ATOM 862 C CA . ALA A 1 110 ? -21.731 -4.697 32.987 1.00 95.38 110 ALA A CA 1
ATOM 863 C C . ALA A 1 110 ? -22.521 -3.419 33.342 1.00 95.38 110 ALA A C 1
ATOM 865 O O . ALA A 1 110 ? -23.083 -3.305 34.439 1.00 95.38 110 ALA A O 1
ATOM 866 N N . GLY A 1 111 ? -22.629 -2.479 32.400 1.00 95.94 111 GLY A N 1
ATOM 867 C CA . GLY A 1 111 ? -23.450 -1.276 32.519 1.00 95.94 111 GLY A CA 1
ATOM 868 C C . GLY A 1 111 ? -24.937 -1.598 32.676 1.00 95.94 111 GLY A C 1
ATOM 869 O O . GLY A 1 111 ? -25.589 -1.054 33.569 1.00 95.94 111 GLY A O 1
ATOM 870 N N . ALA A 1 112 ? -25.467 -2.533 31.882 1.00 96.25 112 ALA A N 1
ATOM 871 C CA . ALA A 1 112 ? -26.854 -2.986 31.983 1.00 96.25 112 ALA A CA 1
ATOM 872 C C . ALA A 1 112 ? -27.171 -3.622 33.352 1.00 96.25 112 ALA A C 1
ATOM 874 O O . ALA A 1 112 ? -28.191 -3.287 33.961 1.00 96.25 112 ALA A O 1
ATOM 875 N N . VAL A 1 113 ? -26.277 -4.469 33.882 1.00 96.06 113 VAL A N 1
ATOM 876 C CA . VAL A 1 113 ? -26.408 -5.042 35.238 1.00 96.06 113 VAL A CA 1
ATOM 877 C C . VAL A 1 113 ? -26.393 -3.942 36.303 1.00 96.06 113 VAL A C 1
ATOM 879 O O . VAL A 1 113 ? -27.254 -3.920 37.182 1.00 96.06 113 VAL A O 1
ATOM 882 N N . THR A 1 114 ? -25.474 -2.981 36.196 1.00 96.44 114 THR A N 1
ATOM 883 C CA . THR A 1 114 ? -25.364 -1.858 37.144 1.00 96.44 114 THR A CA 1
ATOM 884 C C . THR A 1 114 ? -26.631 -0.993 37.147 1.00 96.44 114 THR A C 1
ATOM 886 O O . THR A 1 114 ? -27.145 -0.645 38.212 1.00 96.44 114 THR A O 1
ATOM 889 N N . GLN A 1 115 ? -27.206 -0.709 35.972 1.00 96.44 115 GLN A N 1
ATOM 890 C CA . GLN A 1 115 ? -28.487 -0.001 35.860 1.00 96.44 115 GLN A CA 1
ATOM 891 C C . GLN A 1 115 ? -29.661 -0.797 36.449 1.00 96.44 115 GLN A C 1
ATOM 893 O O . GLN A 1 115 ? -30.553 -0.202 37.054 1.00 96.44 115 GLN A O 1
ATOM 898 N N . ALA A 1 116 ? -29.690 -2.122 36.278 1.00 96.19 116 ALA A N 1
ATOM 899 C CA . ALA A 1 116 ? -30.735 -2.973 36.848 1.00 96.19 116 ALA A CA 1
ATOM 900 C C . ALA A 1 116 ? -30.681 -2.987 38.386 1.00 96.19 116 ALA A C 1
ATOM 902 O O . ALA A 1 116 ? -31.712 -2.809 39.035 1.00 96.19 116 ALA A O 1
ATOM 903 N N . LEU A 1 117 ? -29.482 -3.105 38.966 1.00 96.06 117 LEU A N 1
ATOM 904 C CA 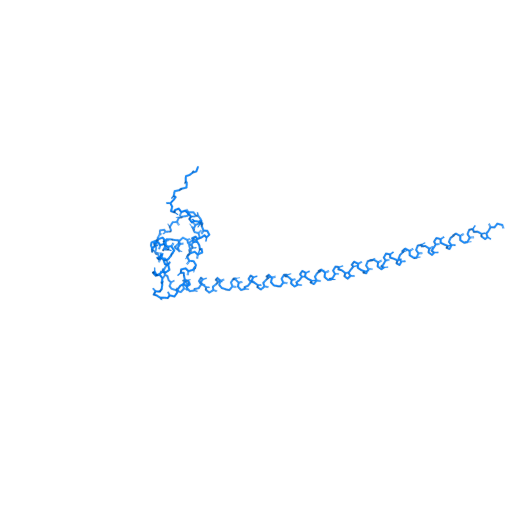. LEU A 1 117 ? -29.267 -3.030 40.415 1.00 96.06 117 LEU A CA 1
ATOM 905 C C . LEU A 1 117 ? -29.650 -1.653 40.979 1.00 96.06 117 LEU A C 1
ATOM 907 O O . LEU A 1 117 ? -30.368 -1.582 41.975 1.00 96.06 117 LEU A O 1
ATOM 911 N N . GLY A 1 118 ? -29.259 -0.560 40.313 1.00 95.75 118 GLY A N 1
ATOM 912 C CA . GLY A 1 118 ? -29.649 0.798 40.711 1.00 95.75 118 GLY A CA 1
ATOM 913 C C . GLY A 1 118 ? -31.168 1.010 40.715 1.00 95.75 118 GLY A C 1
ATOM 914 O O . GLY A 1 118 ? -31.712 1.572 41.665 1.00 95.75 118 GLY A O 1
ATOM 915 N N . LYS A 1 119 ? -31.877 0.490 39.702 1.00 96.50 119 LYS A N 1
ATOM 916 C CA . LYS A 1 119 ? -33.352 0.509 39.648 1.00 96.50 119 LYS A CA 1
ATOM 917 C C . LYS A 1 119 ? -33.981 -0.307 40.781 1.00 96.50 119 LYS A C 1
ATOM 919 O O . LYS A 1 119 ? -34.938 0.159 41.390 1.00 96.50 119 LYS A O 1
ATOM 924 N N . ALA A 1 120 ? -33.442 -1.486 41.094 1.00 95.50 120 ALA A N 1
ATOM 925 C CA . ALA A 1 120 ? -33.936 -2.316 42.194 1.00 95.50 120 ALA A CA 1
ATOM 926 C C . ALA A 1 120 ? -33.773 -1.628 43.564 1.00 95.50 120 ALA A C 1
ATOM 928 O O . ALA A 1 120 ? -34.708 -1.629 44.361 1.00 95.50 120 ALA A O 1
ATOM 929 N N . ILE A 1 121 ? -32.629 -0.980 43.812 1.00 93.06 121 ILE A N 1
ATOM 930 C CA . ILE A 1 121 ? -32.377 -0.211 45.043 1.00 93.06 121 ILE A CA 1
ATOM 931 C C . ILE A 1 121 ? -33.345 0.977 45.162 1.00 93.06 121 ILE A C 1
ATOM 933 O O . ILE A 1 121 ? -33.930 1.180 46.224 1.00 93.06 121 ILE A O 1
ATOM 937 N N . ALA A 1 122 ? -33.576 1.722 44.076 1.00 92.56 122 ALA A N 1
ATOM 938 C CA . ALA A 1 122 ? -34.525 2.838 44.070 1.00 92.56 122 ALA A CA 1
ATOM 939 C C . ALA A 1 122 ? -35.971 2.390 44.371 1.00 92.56 122 ALA A C 1
ATOM 941 O O . ALA A 1 122 ? -36.669 3.043 45.146 1.00 92.56 122 ALA A O 1
ATOM 942 N N . LEU A 1 123 ? -36.405 1.253 43.811 1.00 93.69 123 LEU A N 1
ATOM 943 C CA . LEU A 1 123 ? -37.725 0.669 44.086 1.00 93.69 123 LEU A CA 1
ATOM 944 C C . LEU A 1 123 ? -37.870 0.207 45.544 1.00 93.69 123 LEU A C 1
ATOM 946 O O . LEU A 1 123 ? -38.915 0.436 46.150 1.00 93.69 123 LEU A O 1
ATOM 950 N N . LEU A 1 124 ? -36.828 -0.403 46.121 1.00 91.94 124 LEU A N 1
ATOM 951 C CA . LEU A 1 124 ? -36.815 -0.785 47.537 1.00 91.94 124 LEU A CA 1
ATOM 952 C C . LEU A 1 124 ? -36.942 0.441 48.451 1.00 91.94 124 LEU A C 1
ATOM 954 O O . LEU A 1 124 ? -37.731 0.412 49.393 1.00 91.94 124 LEU A O 1
ATOM 958 N N . HIS A 1 125 ? -36.217 1.525 48.155 1.00 88.38 125 HIS A N 1
ATOM 959 C CA . HIS A 1 125 ? -36.226 2.725 48.992 1.00 88.38 125 HIS A CA 1
ATOM 960 C C . HIS A 1 125 ? -37.585 3.446 48.968 1.00 88.38 125 HIS A C 1
ATOM 962 O O . HIS A 1 125 ? -38.164 3.693 50.028 1.00 88.38 125 HIS A O 1
ATOM 968 N N . ALA A 1 126 ? -38.160 3.655 47.778 1.00 85.06 126 ALA A N 1
ATOM 969 C CA . ALA A 1 126 ? -39.505 4.218 47.633 1.00 85.06 126 ALA A CA 1
ATOM 970 C C . ALA A 1 126 ? -40.585 3.343 48.306 1.00 85.06 126 ALA A C 1
ATOM 972 O O . ALA A 1 126 ? -41.543 3.858 48.886 1.00 85.06 126 ALA A O 1
ATOM 973 N N . GLY A 1 127 ? -40.412 2.014 48.283 1.00 76.81 127 GLY A N 1
ATOM 974 C CA . GLY A 1 127 ? -41.256 1.077 49.026 1.00 76.81 127 GLY A CA 1
ATOM 975 C C . GLY A 1 127 ? -41.170 1.266 50.545 1.00 76.81 127 GLY A C 1
ATOM 976 O O . GLY A 1 127 ? -42.201 1.249 51.214 1.00 76.81 127 GLY A O 1
ATOM 977 N N . THR A 1 128 ? -39.971 1.503 51.092 1.00 70.06 128 THR A N 1
ATOM 978 C CA . THR A 1 128 ? -39.799 1.766 52.533 1.00 70.06 128 THR A CA 1
ATOM 979 C C . THR A 1 128 ? -40.404 3.100 52.981 1.00 70.06 128 THR A C 1
ATOM 981 O O . THR A 1 128 ? -41.112 3.117 53.984 1.00 70.06 128 THR A O 1
ATOM 984 N N . GLU A 1 129 ? -40.231 4.188 52.221 1.00 62.81 129 GLU A N 1
ATOM 985 C CA . GLU A 1 129 ? -40.842 5.493 52.545 1.00 62.81 129 GLU A CA 1
ATOM 986 C C . GLU A 1 129 ? -42.384 5.447 52.487 1.00 62.81 129 GLU A C 1
ATOM 988 O O . GLU A 1 129 ? -43.074 6.059 53.308 1.00 62.81 129 GLU A O 1
ATOM 993 N N . SER A 1 130 ? -42.939 4.661 51.557 1.00 58.09 130 SER A N 1
ATOM 994 C CA . SER A 1 130 ? -44.392 4.459 51.418 1.00 58.09 130 SER A CA 1
ATOM 995 C C . SER A 1 130 ? -45.005 3.626 52.555 1.00 58.09 130 SER A C 1
ATOM 997 O O . SER A 1 130 ? -46.182 3.785 52.881 1.00 58.09 130 SER A O 1
ATOM 999 N N . ALA A 1 131 ? -44.229 2.725 53.166 1.00 57.19 131 ALA A N 1
ATOM 1000 C CA . ALA A 1 131 ? -44.689 1.894 54.278 1.00 57.19 131 ALA A CA 1
ATOM 1001 C C . ALA A 1 131 ? -44.698 2.663 55.612 1.00 57.19 131 ALA A C 1
ATOM 1003 O O . ALA A 1 131 ? -45.669 2.583 56.368 1.00 57.19 131 ALA A O 1
ATOM 1004 N N . ASP A 1 132 ? -43.646 3.440 55.881 1.00 52.00 132 ASP A N 1
ATOM 1005 C CA . ASP A 1 132 ? -43.496 4.203 57.128 1.00 52.00 132 ASP A CA 1
ATOM 1006 C C . ASP A 1 132 ? -44.595 5.277 57.255 1.00 52.00 132 ASP A C 1
ATOM 1008 O O . ASP A 1 132 ? -45.305 5.361 58.259 1.00 52.00 132 ASP A O 1
ATOM 1012 N N . SER A 1 133 ? -44.865 5.990 56.155 1.00 53.12 133 SER A N 1
ATOM 1013 C CA . SER A 1 133 ? -45.933 6.998 56.050 1.00 53.12 133 SER A CA 1
ATOM 1014 C C . SER A 1 133 ? -47.369 6.458 56.189 1.00 53.12 133 SER A C 1
ATOM 1016 O O . SER A 1 133 ? -48.295 7.247 56.361 1.00 53.12 133 SER A O 1
ATOM 1018 N N . THR A 1 134 ? -47.573 5.135 56.177 1.00 50.22 134 THR A N 1
ATOM 1019 C CA . THR A 1 134 ? -48.893 4.499 56.370 1.00 50.22 134 THR A CA 1
ATOM 1020 C C . THR A 1 134 ? -49.160 4.104 57.835 1.00 50.22 134 THR A C 1
ATOM 1022 O O . THR A 1 134 ? -50.296 3.794 58.190 1.00 50.22 134 THR A O 1
ATOM 1025 N N . THR A 1 135 ? -48.149 4.134 58.714 1.00 50.09 135 THR A N 1
ATOM 1026 C CA . THR A 1 135 ? -48.247 3.595 60.093 1.00 50.09 135 THR A CA 1
ATOM 1027 C C . THR A 1 135 ? -48.448 4.682 61.168 1.00 50.09 135 THR A C 1
ATOM 1029 O O . THR A 1 135 ? -48.548 4.375 62.354 1.00 50.09 135 THR A O 1
ATOM 1032 N N . GLY A 1 136 ? -48.524 5.961 60.779 1.00 50.88 136 GLY A N 1
ATOM 1033 C CA . GLY A 1 136 ? -48.602 7.105 61.697 1.00 50.88 136 GLY A CA 1
ATOM 1034 C C . GLY A 1 136 ? -49.907 7.900 61.622 1.00 50.88 136 GLY A C 1
ATOM 1035 O O . GLY A 1 136 ? -49.884 9.026 61.124 1.00 50.88 136 GLY A O 1
ATOM 1036 N N . HIS A 1 137 ? -51.015 7.356 62.142 1.00 40.25 137 HIS A N 1
ATOM 1037 C CA . HIS A 1 137 ? -52.258 8.110 62.364 1.00 40.25 137 HIS A CA 1
ATOM 1038 C C . HIS A 1 137 ? -53.061 7.628 63.579 1.00 40.25 137 HIS A C 1
ATOM 1040 O O . HIS A 1 137 ? -53.104 6.399 63.804 1.00 40.25 137 HIS A O 1
#

Secondary structure (DSSP, 8-state):
-----S-S--HHHHHHHHHHHHHSPTTTHHHHHHHTT--HHHHHHHHHHHHTT-TTTT---SS-----HHHHHHHHHHHHHHHHHHHHHHHHHHHHHHHHHHHHHHHHHHHHHHHHHHHHHHHHHHHHHHHHTTS--

Sequence (137 aa):
MIEMTVHGLTVEQRREHVLAYLEVPYGSKAGYLSAHGIGAYQIRQWRAQLYAGTLETGLVPRGVWMNDFNVNREVVRLRKQVQALQSAMTAEQAVHEQALAAKQAELDAAGAVTQALGKAIALLHAGTESADSTTGH

Radius of gyration: 33.48 Å; chains: 1; bounding box: 75×34×89 Å

pLDDT: mean 84.12, std 15.33, range [32.69, 96.88]